Protein AF-A0A957JRF2-F1 (afdb_monomer)

Nearest PDB structures (foldseek):
  1h9s-assembly1_B  TM=7.292E-01  e=4.331E-04  Escherichia coli
  1o7l-assembly2_D  TM=8.743E-01  e=1.578E-03  Escherichia coli
  1o7l-assembly1_B  TM=7.223E-01  e=7.350E-04  Escherichia coli
  8zx1-assembly1_D  TM=7.059E-01  e=3.811E-03  Escherichia coli
  1h9m-assembly1_A  TM=7.396E-01  e=9.203E-03  Azotobacter vinelandii

Secondary structure (DSSP, 8-state):
-EEEESS-EEEES-BHHHHHHTT--HHHHHHHTTT----TT-BHHHHHHHTT-EEEEEEEEEEEE-SSEEEEEEE-TTS-EEEEEEE--TTS------TT-EEEEEE-GGGEEEE--

Radius of gyration: 14.29 Å; Cα contacts (8 Å, |Δi|>4): 214; chains: 1; bounding box: 36×29×38 Å

Mean predicted aligned error: 6.24 Å

Sequence (117 aa):
LAIRPEKISLYPMATVADLQAQGANDAELRRLFQGNIPAANSTVGDYLQGEGLVALPGTVVESIYIGTDIRYQIRLPNGESLIVRVQNLSGRYDTRFKVGDAVYGVWQPHEAQILTS

Structure (mmCIF, N/CA/C/O backbone):
data_AF-A0A957JRF2-F1
#
_entry.id   AF-A0A957JRF2-F1
#
loop_
_atom_site.group_PDB
_atom_site.id
_atom_site.type_symbol
_atom_site.label_atom_id
_atom_site.label_alt_id
_atom_site.label_comp_id
_atom_site.label_asym_id
_atom_site.label_entity_id
_atom_site.label_seq_id
_atom_site.pdbx_PDB_ins_code
_atom_site.Cartn_x
_atom_site.Cartn_y
_atom_site.Cartn_z
_atom_site.occupancy
_atom_site.B_iso_or_equiv
_atom_site.auth_seq_id
_atom_site.auth_comp_id
_atom_site.auth_asym_id
_atom_site.auth_atom_id
_atom_site.pdbx_PDB_model_num
ATOM 1 N N . LEU A 1 1 ? -8.363 8.695 20.835 1.00 48.69 1 LEU A N 1
ATOM 2 C CA . LEU A 1 1 ? -7.814 9.589 19.794 1.00 48.69 1 LEU A CA 1
ATOM 3 C C . LEU A 1 1 ? -7.953 8.863 18.469 1.00 48.69 1 LEU A C 1
ATOM 5 O O . LEU A 1 1 ? -7.362 7.802 18.340 1.00 48.69 1 LEU A O 1
ATOM 9 N N . ALA A 1 2 ? -8.779 9.349 17.547 1.00 56.91 2 ALA A N 1
ATOM 10 C CA . ALA A 1 2 ? -8.925 8.728 16.232 1.00 56.91 2 ALA A CA 1
ATOM 11 C C . ALA A 1 2 ? -8.307 9.657 15.185 1.00 56.91 2 ALA A C 1
ATOM 13 O O . ALA A 1 2 ? -8.606 10.847 15.173 1.00 56.91 2 ALA A O 1
ATOM 14 N N . ILE A 1 3 ? -7.423 9.142 14.334 1.00 55.75 3 ILE A N 1
ATOM 15 C CA . ILE A 1 3 ? -6.816 9.917 13.247 1.00 55.75 3 ILE A CA 1
ATOM 16 C C . ILE A 1 3 ? -7.526 9.525 11.953 1.00 55.75 3 ILE A C 1
ATOM 18 O O . ILE A 1 3 ? -7.618 8.340 11.636 1.00 55.75 3 ILE A O 1
ATOM 22 N N . ARG A 1 4 ? -8.041 10.510 11.211 1.00 66.06 4 ARG A N 1
ATOM 23 C CA . ARG A 1 4 ? -8.692 10.297 9.914 1.00 66.06 4 ARG A CA 1
ATOM 24 C C . ARG A 1 4 ? -7.946 11.070 8.825 1.00 66.06 4 ARG A C 1
ATOM 26 O O . ARG A 1 4 ? -8.128 12.281 8.720 1.00 66.06 4 ARG A O 1
ATOM 33 N N . PRO A 1 5 ? -7.125 10.398 8.008 1.00 61.41 5 PRO A N 1
ATOM 34 C CA . PRO A 1 5 ? -6.550 11.015 6.825 1.00 61.41 5 PRO A CA 1
ATOM 35 C C . PRO A 1 5 ? -7.606 11.197 5.724 1.00 61.41 5 PRO A C 1
ATOM 37 O O . PRO A 1 5 ? -8.444 10.315 5.520 1.00 61.41 5 PRO A O 1
ATOM 40 N N . GLU A 1 6 ? -7.572 12.319 5.002 1.00 64.31 6 GLU A N 1
ATOM 41 C CA . GLU A 1 6 ? -8.549 12.606 3.935 1.00 64.31 6 GLU A CA 1
ATOM 42 C C . GLU A 1 6 ? -8.248 11.884 2.612 1.00 64.31 6 GLU A C 1
ATOM 44 O O . GLU A 1 6 ? -9.177 11.435 1.936 1.00 64.31 6 GLU A O 1
ATOM 49 N N . LYS A 1 7 ? -6.968 11.724 2.247 1.00 79.44 7 LYS A N 1
ATOM 50 C CA . LYS A 1 7 ? -6.549 10.979 1.050 1.00 79.44 7 LYS A CA 1
ATOM 51 C C . LYS A 1 7 ? -5.526 9.917 1.418 1.00 79.44 7 LYS A C 1
ATOM 53 O O . LYS A 1 7 ? -4.352 10.199 1.625 1.00 79.44 7 LYS A O 1
ATOM 58 N N . ILE A 1 8 ? -5.987 8.672 1.469 1.00 83.44 8 ILE A N 1
ATOM 59 C CA . ILE A 1 8 ? -5.119 7.520 1.709 1.00 83.44 8 ILE A CA 1
ATOM 60 C C . ILE A 1 8 ? -4.903 6.791 0.388 1.00 83.44 8 ILE A C 1
ATOM 62 O O . ILE A 1 8 ? -5.859 6.469 -0.316 1.00 83.44 8 ILE A O 1
ATOM 66 N N . SER A 1 9 ? -3.644 6.526 0.067 1.00 88.12 9 SER A N 1
ATOM 67 C CA . SER A 1 9 ? -3.221 5.693 -1.056 1.00 88.12 9 SER A CA 1
ATOM 68 C C . SER A 1 9 ? -2.614 4.390 -0.549 1.00 88.12 9 SER A C 1
ATOM 70 O O . SER A 1 9 ? -2.137 4.325 0.583 1.00 88.12 9 SER A O 1
ATOM 72 N N . LEU A 1 10 ? -2.622 3.359 -1.394 1.00 89.06 10 LEU A N 1
ATOM 73 C CA . LEU A 1 10 ? -1.990 2.076 -1.101 1.00 89.06 10 LEU A CA 1
ATOM 74 C C . LEU A 1 10 ? -0.769 1.862 -1.976 1.00 89.06 10 LEU A C 1
ATOM 76 O O . LEU A 1 10 ? -0.810 2.123 -3.177 1.00 89.06 10 LEU A O 1
ATOM 80 N N . TYR A 1 11 ? 0.284 1.348 -1.355 1.00 91.31 11 TYR A N 1
ATOM 81 C CA . TYR A 1 11 ? 1.532 0.995 -2.013 1.00 91.31 11 TYR A CA 1
ATOM 82 C C . TYR A 1 11 ? 1.927 -0.439 -1.637 1.00 91.31 11 TYR A C 1
ATOM 84 O O . TYR A 1 11 ? 1.724 -0.833 -0.487 1.00 91.31 11 TYR A O 1
ATOM 92 N N . PRO A 1 12 ? 2.485 -1.232 -2.567 1.00 92.00 12 PRO A N 1
ATOM 93 C CA . PRO A 1 12 ? 2.955 -2.577 -2.255 1.00 92.00 12 PRO A CA 1
ATOM 94 C C . PRO A 1 12 ? 4.172 -2.535 -1.321 1.00 92.00 12 PRO A C 1
ATOM 96 O O . PRO A 1 12 ? 5.033 -1.662 -1.446 1.00 92.00 12 PRO A O 1
ATOM 99 N N . MET A 1 13 ? 4.273 -3.505 -0.411 1.00 92.75 13 MET A N 1
ATOM 100 C CA . MET A 1 13 ? 5.487 -3.725 0.381 1.00 92.75 13 MET A CA 1
ATOM 101 C C . MET A 1 13 ? 6.465 -4.611 -0.398 1.00 92.75 13 MET A C 1
ATOM 103 O O . MET A 1 13 ? 6.481 -5.827 -0.232 1.00 92.75 13 MET A O 1
ATOM 107 N N . ALA A 1 14 ? 7.251 -3.994 -1.277 1.00 91.19 14 ALA A N 1
ATOM 108 C CA . ALA A 1 14 ? 8.188 -4.680 -2.165 1.00 91.19 14 ALA A CA 1
ATOM 109 C C . ALA A 1 14 ? 9.428 -3.813 -2.446 1.00 91.19 14 ALA A C 1
ATOM 111 O O . ALA A 1 14 ? 9.418 -2.601 -2.195 1.00 91.19 14 ALA A O 1
ATOM 112 N N . THR A 1 15 ? 10.491 -4.419 -2.976 1.00 93.12 15 THR A N 1
ATOM 113 C CA . THR A 1 15 ? 11.595 -3.676 -3.606 1.00 93.12 15 THR A CA 1
ATOM 114 C C . THR A 1 15 ? 11.274 -3.336 -5.059 1.00 93.12 15 THR A C 1
ATOM 116 O O . THR A 1 15 ? 10.389 -3.937 -5.670 1.00 93.12 15 THR A O 1
ATOM 119 N N . VAL A 1 16 ? 12.007 -2.387 -5.649 1.00 89.19 16 VAL A N 1
ATOM 120 C CA . VAL A 1 16 ? 11.892 -2.095 -7.091 1.00 89.19 16 VAL A CA 1
ATOM 121 C C . VAL A 1 16 ? 12.176 -3.350 -7.930 1.00 89.19 16 VAL A C 1
ATOM 123 O O . VAL A 1 16 ? 11.446 -3.625 -8.881 1.00 89.19 16 VAL A O 1
ATOM 126 N N . ALA A 1 17 ? 13.178 -4.148 -7.548 1.00 91.25 17 ALA A N 1
ATOM 127 C CA . ALA A 1 17 ? 13.502 -5.408 -8.212 1.00 91.25 17 ALA A CA 1
ATOM 128 C C . ALA A 1 17 ? 12.367 -6.442 -8.115 1.00 91.25 17 ALA A C 1
ATOM 130 O O . ALA A 1 17 ? 12.061 -7.098 -9.109 1.00 91.25 17 ALA A O 1
ATOM 131 N N . ASP A 1 18 ? 11.705 -6.562 -6.958 1.00 91.25 18 ASP A N 1
ATOM 132 C CA . ASP A 1 18 ? 10.554 -7.463 -6.797 1.00 91.25 18 ASP A CA 1
ATOM 133 C C . ASP A 1 18 ? 9.399 -7.053 -7.714 1.00 91.25 18 ASP A C 1
ATOM 135 O O . ASP A 1 18 ? 8.777 -7.902 -8.350 1.00 91.25 18 ASP A O 1
ATOM 139 N N . LEU A 1 19 ? 9.132 -5.746 -7.821 1.00 88.19 19 LEU A N 1
ATOM 140 C CA . LEU A 1 19 ? 8.100 -5.222 -8.716 1.00 88.19 19 LEU A CA 1
ATOM 141 C C . LEU A 1 19 ? 8.430 -5.547 -10.177 1.00 88.19 19 LEU A C 1
ATOM 143 O O . LEU A 1 19 ? 7.566 -6.025 -10.910 1.00 88.19 19 LEU A O 1
ATOM 147 N N . GLN A 1 20 ? 9.683 -5.355 -10.596 1.00 88.81 20 GLN A N 1
ATOM 148 C CA . GLN A 1 20 ? 10.142 -5.723 -11.941 1.00 88.81 20 GLN A CA 1
ATOM 149 C C . GLN A 1 20 ? 10.014 -7.229 -12.199 1.00 88.81 20 GLN A C 1
ATOM 151 O O . GLN A 1 20 ? 9.536 -7.632 -13.259 1.00 88.81 20 GLN A O 1
ATOM 156 N N . ALA A 1 21 ? 10.375 -8.068 -11.224 1.00 88.44 21 ALA A N 1
ATOM 157 C CA . ALA A 1 21 ? 10.223 -9.520 -11.310 1.00 88.44 21 ALA A CA 1
ATOM 158 C C . ALA A 1 21 ? 8.749 -9.957 -11.408 1.00 88.44 21 ALA A C 1
ATOM 160 O O . ALA A 1 21 ? 8.444 -10.973 -12.029 1.00 88.44 21 ALA A O 1
ATOM 161 N N . GLN A 1 22 ? 7.829 -9.168 -10.848 1.00 86.25 22 GLN A N 1
ATOM 162 C CA . GLN A 1 22 ? 6.378 -9.340 -10.985 1.00 86.25 22 GLN A CA 1
ATOM 163 C C . GLN A 1 22 ? 5.824 -8.799 -12.317 1.00 86.25 22 GLN A C 1
ATOM 165 O O . GLN A 1 22 ? 4.618 -8.866 -12.551 1.00 86.25 22 GLN A O 1
ATOM 170 N N . GLY A 1 23 ? 6.690 -8.297 -13.202 1.00 85.50 23 GLY A N 1
ATOM 171 C CA . GLY A 1 23 ? 6.333 -7.823 -14.537 1.00 85.50 23 GLY A CA 1
ATOM 172 C C . GLY A 1 23 ? 6.121 -6.315 -14.647 1.00 85.50 23 GLY A C 1
ATOM 173 O O . GLY A 1 23 ? 5.686 -5.860 -15.703 1.00 85.50 23 GLY A O 1
ATOM 174 N N . ALA A 1 24 ? 6.436 -5.540 -13.603 1.00 85.81 24 ALA A N 1
ATOM 175 C CA . ALA A 1 24 ? 6.370 -4.085 -13.661 1.00 85.81 24 ALA A CA 1
ATOM 176 C C . ALA A 1 24 ? 7.332 -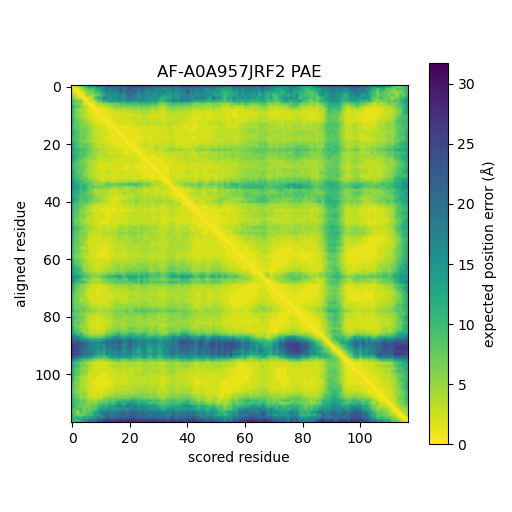3.518 -14.709 1.00 85.81 24 ALA A C 1
ATOM 178 O O . ALA A 1 24 ? 8.548 -3.699 -14.615 1.00 85.81 24 ALA A O 1
ATOM 179 N N . ASN A 1 25 ? 6.800 -2.770 -15.669 1.00 88.38 25 ASN A N 1
ATOM 180 C CA . ASN A 1 25 ? 7.614 -2.022 -16.622 1.00 88.38 25 ASN A CA 1
ATOM 181 C C . ASN A 1 25 ? 7.975 -0.619 -16.098 1.00 88.38 25 ASN A C 1
ATOM 183 O O . ASN A 1 25 ? 7.371 -0.094 -15.162 1.00 88.38 25 ASN A O 1
ATOM 187 N N . ASP A 1 26 ? 8.934 0.040 -16.750 1.00 87.44 26 ASP A N 1
ATOM 188 C CA . ASP A 1 26 ? 9.397 1.381 -16.368 1.00 87.44 26 ASP A CA 1
ATOM 189 C C . ASP A 1 26 ? 8.277 2.429 -16.310 1.00 87.44 26 ASP A C 1
ATOM 191 O O . ASP A 1 26 ? 8.324 3.342 -15.487 1.00 87.44 26 ASP A O 1
ATOM 195 N N . ALA A 1 27 ? 7.265 2.338 -17.177 1.00 86.88 27 ALA A N 1
ATOM 196 C CA . ALA A 1 27 ? 6.158 3.291 -17.175 1.00 86.88 27 ALA A CA 1
ATOM 197 C C . ALA A 1 27 ? 5.269 3.114 -15.937 1.00 86.88 27 ALA A C 1
ATOM 199 O O . ALA A 1 27 ? 4.793 4.096 -15.368 1.00 86.88 27 ALA A O 1
ATOM 200 N N . GLU A 1 28 ? 5.060 1.877 -15.501 1.00 85.19 28 GLU A N 1
ATOM 201 C CA . GLU A 1 28 ? 4.343 1.548 -14.273 1.00 85.19 28 GLU A CA 1
ATOM 202 C C . GLU A 1 28 ? 5.135 1.995 -13.046 1.00 85.19 28 GLU A C 1
ATOM 204 O O . GLU A 1 28 ? 4.603 2.733 -12.214 1.00 85.19 28 GLU A O 1
ATOM 209 N N . LEU A 1 29 ? 6.426 1.665 -12.979 1.00 86.69 29 LEU A N 1
ATOM 210 C CA . LEU A 1 29 ? 7.305 2.098 -11.890 1.00 86.69 29 LEU A CA 1
ATOM 211 C C . LEU A 1 29 ? 7.358 3.625 -11.783 1.00 86.69 29 LEU A C 1
ATOM 213 O O . LEU A 1 29 ? 7.222 4.169 -10.691 1.00 86.69 29 LEU A O 1
ATOM 217 N N . ARG A 1 30 ? 7.452 4.348 -12.905 1.00 88.38 30 ARG A N 1
ATOM 218 C CA . ARG A 1 30 ? 7.383 5.820 -12.906 1.00 88.38 30 ARG A CA 1
ATOM 219 C C . ARG A 1 30 ? 6.055 6.351 -12.382 1.00 88.38 30 ARG A C 1
ATOM 221 O O . ARG A 1 30 ? 6.049 7.390 -11.736 1.00 88.38 30 ARG A O 1
ATOM 228 N N . ARG A 1 31 ? 4.934 5.675 -12.642 1.00 83.69 31 ARG A N 1
ATOM 229 C CA . ARG A 1 31 ? 3.634 6.070 -12.071 1.00 83.69 31 ARG A CA 1
ATOM 230 C C . ARG A 1 31 ? 3.584 5.822 -10.567 1.00 83.69 31 ARG A C 1
ATOM 232 O O . ARG A 1 31 ? 3.009 6.641 -9.859 1.00 83.69 31 ARG A O 1
ATOM 239 N N . LEU A 1 32 ? 4.177 4.725 -10.091 1.00 84.38 32 LEU A N 1
ATOM 240 C CA . LEU A 1 32 ? 4.255 4.408 -8.664 1.00 84.38 32 LEU A CA 1
ATOM 241 C C . LEU A 1 32 ? 5.138 5.413 -7.915 1.00 84.38 32 LEU A C 1
ATOM 243 O O . LEU A 1 32 ? 4.721 5.958 -6.903 1.00 84.38 32 LEU A O 1
ATOM 247 N N . PHE A 1 33 ? 6.323 5.701 -8.451 1.00 85.25 33 PHE A N 1
ATOM 248 C CA . PHE A 1 33 ? 7.326 6.573 -7.833 1.00 85.25 33 PHE A CA 1
ATOM 249 C C . PHE A 1 33 ? 7.267 8.031 -8.317 1.00 85.25 33 PHE A C 1
ATOM 251 O O . PHE A 1 33 ? 8.235 8.778 -8.195 1.00 85.25 33 PHE A O 1
ATOM 258 N N . GLN A 1 34 ? 6.142 8.437 -8.913 1.00 81.38 34 GLN A N 1
ATOM 259 C CA . GLN A 1 34 ? 5.878 9.809 -9.370 1.00 81.38 34 GLN A CA 1
ATOM 260 C C . GLN A 1 34 ? 7.004 10.424 -10.231 1.00 81.38 34 GLN A C 1
ATOM 262 O O . GLN A 1 34 ? 7.282 11.618 -10.175 1.00 81.38 34 GLN A O 1
ATOM 267 N N . GLY A 1 35 ? 7.631 9.603 -11.074 1.00 79.25 35 GLY A N 1
ATOM 268 C CA . GLY A 1 35 ? 8.599 10.013 -12.088 1.00 79.25 35 GLY A CA 1
ATOM 269 C C . GLY A 1 35 ? 10.006 9.462 -11.880 1.00 79.25 35 GLY A C 1
ATOM 270 O O . GLY A 1 35 ? 10.595 8.981 -12.849 1.00 79.25 35 GLY A O 1
ATOM 271 N N . ASN A 1 36 ? 10.538 9.480 -10.654 1.00 84.19 36 ASN A N 1
ATOM 272 C CA . ASN A 1 36 ? 11.905 9.019 -10.399 1.00 84.19 36 ASN A CA 1
ATOM 273 C C . ASN A 1 36 ? 11.908 7.583 -9.869 1.00 84.19 36 ASN A C 1
ATOM 275 O O . ASN A 1 36 ? 11.475 7.345 -8.748 1.00 84.19 36 ASN A O 1
ATOM 279 N N . ILE A 1 37 ? 12.394 6.627 -10.666 1.00 86.38 37 ILE A N 1
ATOM 280 C CA . ILE A 1 37 ? 12.500 5.229 -10.231 1.00 86.38 37 ILE A CA 1
ATOM 281 C C . ILE A 1 37 ? 13.703 5.115 -9.274 1.00 86.38 37 ILE A C 1
ATOM 283 O O . ILE A 1 37 ? 14.820 5.434 -9.691 1.00 86.38 37 ILE A O 1
ATOM 287 N N . PRO A 1 38 ? 13.513 4.665 -8.019 1.00 88.88 38 PRO A N 1
ATOM 288 C CA . PRO A 1 38 ? 14.611 4.429 -7.085 1.00 88.88 38 PRO A CA 1
ATOM 289 C C . PRO A 1 38 ? 15.564 3.322 -7.560 1.00 88.88 38 PRO A C 1
ATOM 291 O O . PRO A 1 38 ? 15.311 2.627 -8.545 1.00 88.88 38 PRO A O 1
ATOM 294 N N . ALA A 1 39 ? 16.664 3.119 -6.830 1.00 89.38 39 ALA A N 1
ATOM 295 C CA . ALA A 1 39 ? 17.565 2.003 -7.104 1.00 89.38 39 ALA A CA 1
ATOM 296 C C . ALA A 1 39 ? 16.835 0.654 -6.964 1.00 89.38 39 ALA A C 1
ATOM 298 O O . ALA A 1 39 ? 15.903 0.515 -6.175 1.00 89.38 39 ALA A O 1
ATOM 299 N N . ALA A 1 40 ? 17.283 -0.364 -7.706 1.00 86.00 40 ALA A N 1
ATOM 300 C CA . ALA A 1 40 ? 16.619 -1.671 -7.760 1.00 86.00 40 ALA A CA 1
ATOM 301 C C . ALA A 1 40 ? 16.436 -2.328 -6.373 1.00 86.00 40 ALA A C 1
ATOM 303 O O . ALA A 1 40 ? 15.443 -3.004 -6.121 1.00 86.00 40 ALA A O 1
ATOM 304 N N . ASN A 1 41 ? 17.389 -2.107 -5.465 1.00 89.88 41 ASN A N 1
ATOM 305 C CA . ASN A 1 41 ? 17.382 -2.628 -4.099 1.00 89.88 41 ASN A CA 1
ATOM 306 C C . ASN A 1 41 ? 16.631 -1.741 -3.091 1.00 89.88 41 ASN A C 1
ATOM 308 O O . ASN A 1 41 ? 16.501 -2.137 -1.935 1.00 89.88 41 ASN A O 1
ATOM 312 N N . SER A 1 42 ? 16.163 -0.556 -3.489 1.00 89.81 42 SER A N 1
ATOM 313 C CA . SER A 1 42 ? 15.373 0.313 -2.617 1.00 89.81 42 SER A CA 1
ATOM 314 C C . SER A 1 42 ? 13.991 -0.286 -2.386 1.00 89.81 42 SER A C 1
ATOM 316 O O . SER A 1 42 ? 13.338 -0.770 -3.319 1.00 89.81 42 SER A O 1
ATOM 318 N N . THR A 1 43 ? 13.526 -0.231 -1.140 1.00 92.69 43 THR A N 1
ATOM 319 C CA . THR A 1 43 ? 12.148 -0.600 -0.824 1.00 92.69 43 THR A CA 1
ATOM 320 C C . THR A 1 43 ? 11.207 0.548 -1.177 1.00 92.69 43 THR A C 1
ATOM 322 O O . THR A 1 43 ? 11.584 1.723 -1.162 1.00 92.69 43 THR A O 1
ATOM 325 N N . VAL A 1 44 ? 9.941 0.226 -1.448 1.00 91.00 44 VAL A N 1
ATOM 326 C CA . VAL A 1 44 ? 8.898 1.253 -1.568 1.00 91.00 44 VAL A CA 1
ATOM 327 C C . VAL A 1 44 ? 8.778 2.066 -0.271 1.00 91.00 44 VAL A C 1
ATOM 329 O O . VAL A 1 44 ? 8.555 3.270 -0.329 1.00 91.00 44 VAL A O 1
ATOM 332 N N . GLY A 1 45 ? 8.995 1.448 0.895 1.00 91.25 45 GLY A N 1
ATOM 333 C CA . GLY A 1 45 ? 9.001 2.141 2.186 1.00 91.25 45 GLY A CA 1
ATOM 334 C C . GLY A 1 45 ? 10.066 3.239 2.281 1.00 91.25 45 GLY A C 1
ATOM 335 O O . GLY A 1 45 ? 9.753 4.341 2.727 1.00 91.25 45 GLY A O 1
ATOM 336 N N . ASP A 1 46 ? 11.285 2.971 1.804 1.00 91.50 46 ASP A N 1
ATOM 337 C CA . ASP A 1 46 ? 12.387 3.947 1.806 1.00 91.50 46 ASP A CA 1
ATOM 338 C C . ASP A 1 46 ? 12.058 5.159 0.929 1.00 91.50 46 ASP A C 1
ATOM 340 O O . ASP A 1 46 ? 12.293 6.301 1.322 1.00 91.50 46 ASP A O 1
ATOM 344 N N . TYR A 1 47 ? 11.461 4.916 -0.244 1.00 90.81 47 TYR A N 1
ATOM 345 C CA . TYR A 1 47 ? 10.983 5.983 -1.122 1.00 90.81 47 TYR A CA 1
ATOM 346 C C . TYR A 1 47 ? 9.928 6.849 -0.425 1.00 90.81 47 TYR A C 1
ATOM 348 O O . TYR A 1 47 ? 10.058 8.069 -0.388 1.00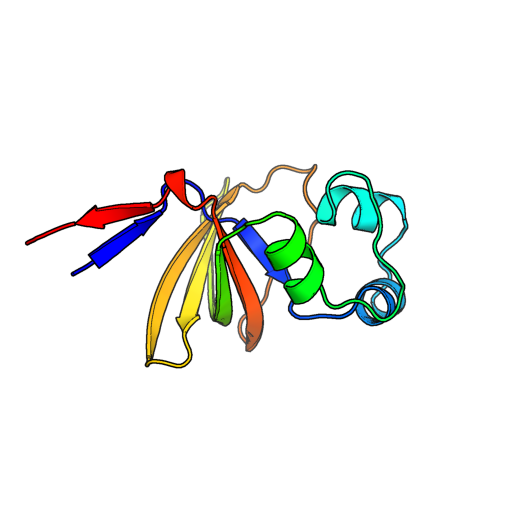 90.81 47 TYR A O 1
ATOM 356 N N . LEU A 1 48 ? 8.909 6.225 0.172 1.00 90.38 48 LEU A N 1
ATOM 357 C CA . LEU A 1 48 ? 7.826 6.944 0.847 1.00 90.38 48 LEU A CA 1
ATOM 358 C C . LEU A 1 48 ? 8.348 7.820 1.995 1.00 90.38 48 LEU A C 1
ATOM 360 O O . LEU A 1 48 ? 7.890 8.949 2.164 1.00 90.38 48 LEU A O 1
ATOM 364 N N . GLN A 1 49 ? 9.326 7.321 2.757 1.00 88.94 49 GLN A N 1
ATOM 365 C CA . GLN A 1 49 ? 9.986 8.102 3.804 1.00 88.94 49 GLN A CA 1
ATOM 366 C C . GLN A 1 49 ? 10.813 9.259 3.233 1.00 88.94 49 GLN A C 1
ATOM 368 O O . GLN A 1 49 ? 10.762 10.360 3.778 1.00 88.94 49 GLN A O 1
ATOM 373 N N . GLY A 1 50 ? 11.538 9.036 2.132 1.00 88.88 50 GLY A N 1
ATOM 374 C CA . GLY A 1 50 ? 12.296 10.079 1.434 1.00 88.88 50 GLY A CA 1
ATOM 375 C C . GLY A 1 50 ? 11.419 11.228 0.923 1.00 88.88 50 GLY A C 1
ATOM 376 O O . GLY A 1 50 ? 11.839 12.381 0.963 1.00 88.88 50 GLY A O 1
ATOM 377 N N . GLU A 1 51 ? 10.178 10.927 0.536 1.00 88.56 51 GLU A N 1
ATOM 378 C CA . GLU A 1 51 ? 9.165 11.910 0.124 1.00 88.56 51 GLU A CA 1
ATOM 379 C C . GLU A 1 51 ? 8.468 12.612 1.310 1.00 88.56 51 GLU A C 1
ATOM 381 O O . GLU A 1 51 ? 7.588 13.451 1.113 1.00 88.56 51 GLU A O 1
ATOM 386 N N . GLY A 1 52 ? 8.821 12.274 2.557 1.00 88.75 52 GLY A N 1
ATOM 387 C CA . GLY A 1 52 ? 8.198 12.843 3.755 1.00 88.75 52 GLY A CA 1
ATOM 388 C C . GLY A 1 52 ? 6.743 12.410 3.967 1.00 88.75 52 GLY A C 1
ATOM 389 O O . GLY A 1 52 ? 5.990 13.092 4.666 1.00 88.75 52 GLY A O 1
ATOM 390 N N . LEU A 1 53 ? 6.328 11.293 3.364 1.00 89.75 53 LEU A N 1
ATOM 391 C CA . LEU A 1 53 ? 4.984 10.744 3.507 1.00 89.75 53 L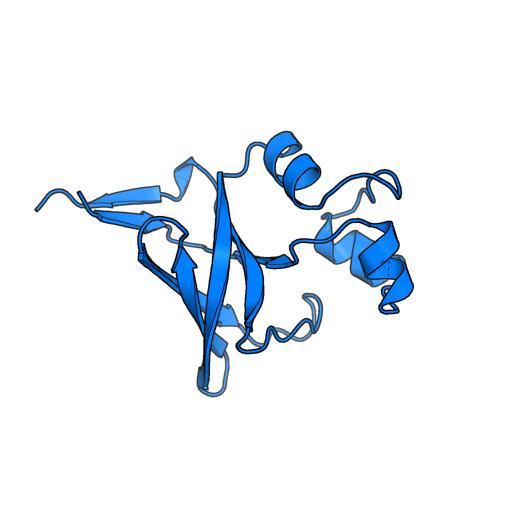EU A CA 1
ATOM 392 C C . LEU A 1 53 ? 4.860 9.944 4.803 1.00 89.75 53 LEU A C 1
ATOM 394 O O . LEU A 1 53 ? 5.804 9.296 5.259 1.00 89.75 53 LEU A O 1
ATOM 398 N N . VAL A 1 54 ? 3.655 9.921 5.371 1.00 90.31 54 VAL A N 1
ATOM 399 C CA . VAL A 1 54 ? 3.344 8.952 6.424 1.00 90.31 54 VAL A CA 1
ATOM 400 C C . VAL A 1 54 ? 3.011 7.629 5.752 1.00 90.31 54 VAL A C 1
ATOM 402 O O . VAL A 1 54 ? 2.108 7.579 4.922 1.00 90.31 54 VAL A O 1
ATOM 405 N N . ALA A 1 55 ? 3.726 6.566 6.119 1.00 92.38 55 ALA A N 1
ATOM 406 C CA . ALA A 1 55 ? 3.511 5.219 5.606 1.00 92.38 55 ALA A CA 1
ATOM 407 C C . ALA A 1 55 ? 3.335 4.236 6.767 1.00 92.38 55 ALA A C 1
ATOM 409 O O . ALA A 1 55 ? 4.262 4.010 7.546 1.00 92.38 55 ALA A O 1
ATOM 410 N N . LEU A 1 56 ? 2.148 3.637 6.879 1.00 92.81 56 LEU A N 1
ATOM 411 C CA . LEU A 1 56 ? 1.870 2.600 7.870 1.00 92.81 56 LEU A CA 1
ATOM 412 C C . LEU A 1 56 ? 1.835 1.217 7.218 1.00 92.81 56 LEU A C 1
ATOM 414 O O . LEU A 1 56 ? 1.030 1.018 6.305 1.00 92.81 56 LEU A O 1
ATOM 418 N N . PRO A 1 57 ? 2.653 0.255 7.679 1.00 95.50 57 PRO A N 1
ATOM 419 C CA . PRO A 1 57 ? 2.587 -1.111 7.181 1.00 95.50 57 PRO A CA 1
ATOM 420 C C . PRO A 1 57 ? 1.304 -1.794 7.663 1.00 95.50 57 PRO A C 1
ATOM 422 O O . PRO A 1 57 ? 0.840 -1.557 8.780 1.00 95.50 57 PRO A O 1
ATOM 425 N N . GLY A 1 58 ? 0.758 -2.687 6.846 1.00 95.62 58 GLY A N 1
ATOM 426 C CA . GLY A 1 58 ? -0.382 -3.511 7.216 1.00 95.62 58 GLY A CA 1
ATOM 427 C C . GLY A 1 58 ? -0.680 -4.606 6.200 1.00 95.62 58 GLY A C 1
ATOM 428 O O . GLY A 1 58 ? -0.008 -4.742 5.178 1.00 95.62 58 GLY A O 1
ATOM 429 N N . THR A 1 59 ? -1.712 -5.391 6.492 1.00 97.56 59 THR A N 1
ATOM 430 C CA . THR A 1 59 ? -2.177 -6.477 5.622 1.00 97.56 59 THR A CA 1
ATOM 431 C C . THR A 1 59 ? -3.609 -6.225 5.186 1.00 97.56 59 THR A C 1
ATOM 433 O O . THR A 1 59 ? -4.463 -5.901 6.014 1.00 97.56 59 THR A O 1
ATOM 436 N N . VAL A 1 60 ? -3.898 -6.403 3.899 1.00 96.38 60 VAL A N 1
ATOM 437 C CA . VAL A 1 60 ? -5.271 -6.338 3.390 1.00 96.38 60 VAL A CA 1
ATOM 438 C C . VAL A 1 60 ? -6.070 -7.516 3.945 1.00 96.38 60 VAL A C 1
ATOM 440 O O . VAL A 1 60 ? -5.736 -8.673 3.706 1.00 96.38 60 VAL A O 1
ATOM 443 N N . VAL A 1 61 ? -7.148 -7.229 4.672 1.00 97.56 61 VAL A N 1
ATOM 444 C CA . VAL A 1 61 ? -8.056 -8.244 5.237 1.00 97.56 61 VAL A CA 1
ATOM 445 C C . VAL A 1 61 ? -9.420 -8.265 4.553 1.00 97.56 61 VAL A C 1
ATOM 447 O O . VAL A 1 61 ? -10.138 -9.253 4.658 1.00 97.56 61 VAL A O 1
ATOM 450 N N . GLU A 1 62 ? -9.766 -7.209 3.816 1.00 95.62 62 GLU A N 1
ATOM 451 C CA . GLU A 1 62 ? -10.985 -7.141 3.011 1.00 95.62 62 GLU A CA 1
ATOM 452 C C . GLU A 1 62 ? -10.742 -6.311 1.745 1.00 95.62 62 GLU A C 1
ATOM 454 O O . GLU A 1 62 ? -10.046 -5.293 1.789 1.00 95.62 62 GLU A O 1
ATOM 459 N N . SER A 1 63 ? -11.342 -6.727 0.628 1.00 93.88 63 SER A N 1
ATOM 460 C CA . SER A 1 63 ? -11.392 -5.966 -0.622 1.00 93.88 63 SER A CA 1
ATOM 461 C C . SER A 1 63 ? -12.801 -6.049 -1.206 1.00 93.88 63 SER A C 1
ATOM 463 O O . SER A 1 63 ? -13.267 -7.133 -1.556 1.00 93.88 63 SER A O 1
ATOM 465 N N . ILE A 1 64 ? -13.489 -4.910 -1.289 1.00 91.19 64 ILE A N 1
ATOM 466 C CA . ILE A 1 64 ? -14.854 -4.812 -1.813 1.00 91.19 64 ILE A CA 1
ATOM 467 C C . ILE A 1 64 ? -14.875 -3.827 -2.972 1.00 91.19 64 ILE A C 1
ATOM 469 O O . ILE A 1 64 ? -14.635 -2.636 -2.791 1.00 91.19 64 ILE A O 1
ATOM 473 N N . TYR A 1 65 ? -15.221 -4.312 -4.158 1.00 88.12 65 TYR A N 1
ATOM 474 C CA . TYR A 1 65 ? -15.501 -3.467 -5.312 1.00 88.12 65 TYR A CA 1
ATOM 475 C C . TYR A 1 65 ? -16.913 -2.869 -5.208 1.00 88.12 65 TYR A C 1
ATOM 477 O O . TYR A 1 65 ? -17.891 -3.605 -5.094 1.00 88.12 65 TYR A O 1
ATOM 485 N N . ILE A 1 66 ? -17.024 -1.540 -5.269 1.00 86.81 66 ILE A N 1
ATOM 486 C CA . ILE A 1 66 ? -18.277 -0.777 -5.130 1.00 86.81 66 ILE A CA 1
ATOM 487 C C . ILE A 1 66 ? -18.511 0.054 -6.405 1.00 86.81 66 ILE A C 1
ATOM 489 O O . ILE A 1 66 ? -18.736 1.262 -6.373 1.00 86.81 66 ILE A O 1
ATOM 493 N N . GLY A 1 67 ? -18.392 -0.583 -7.571 1.00 85.12 67 GLY A N 1
ATOM 494 C CA . GLY A 1 67 ? -18.543 0.085 -8.866 1.00 85.12 67 GLY A CA 1
ATOM 495 C C . GLY A 1 67 ? -17.335 0.959 -9.219 1.00 85.12 67 GLY A C 1
ATOM 496 O O . GLY A 1 67 ? -16.379 0.502 -9.838 1.00 85.12 67 GLY A O 1
ATOM 497 N N . THR A 1 68 ? -17.345 2.240 -8.858 1.00 81.88 68 THR A N 1
ATOM 498 C CA . THR A 1 68 ? -16.287 3.184 -9.278 1.00 81.88 68 THR A CA 1
ATOM 499 C C . THR A 1 68 ? -15.045 3.176 -8.392 1.00 81.88 68 THR A C 1
ATOM 501 O O . THR A 1 68 ? -14.026 3.741 -8.780 1.00 81.88 68 THR A O 1
ATOM 504 N N . ASP A 1 69 ? -15.096 2.536 -7.227 1.00 84.62 69 ASP A N 1
ATOM 505 C CA . ASP A 1 69 ? -13.950 2.380 -6.333 1.00 84.62 69 ASP A CA 1
ATOM 506 C C . ASP A 1 69 ? -13.897 0.992 -5.691 1.00 84.62 69 ASP A C 1
ATOM 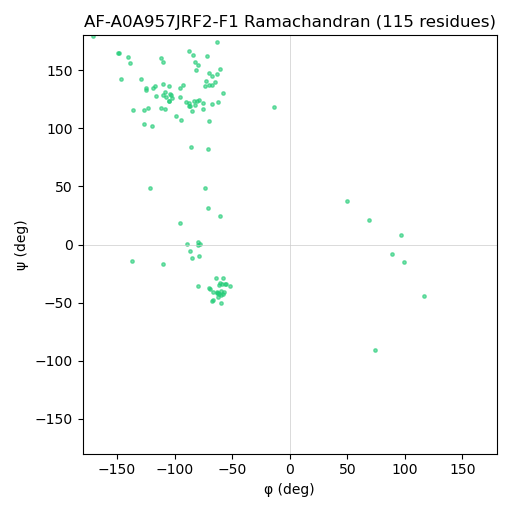508 O O . ASP A 1 69 ? -14.885 0.255 -5.668 1.00 84.62 69 ASP A O 1
ATOM 512 N N . ILE A 1 70 ? -12.719 0.635 -5.187 1.00 88.56 70 ILE A N 1
ATOM 513 C CA . ILE A 1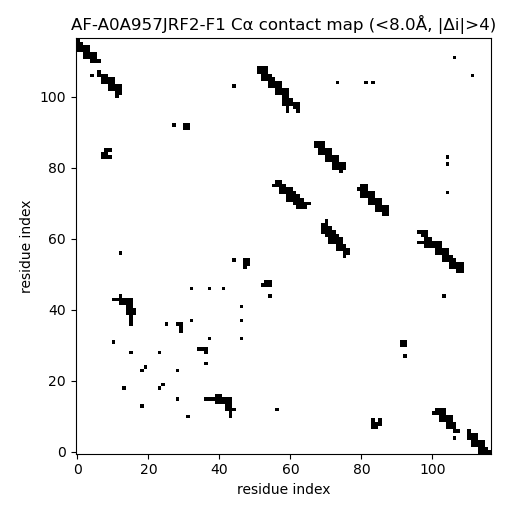 70 ? -12.500 -0.522 -4.327 1.00 88.56 70 ILE A CA 1
ATOM 514 C C . ILE A 1 70 ? -12.235 -0.009 -2.915 1.00 88.56 70 ILE A C 1
ATOM 516 O O . ILE A 1 70 ? -11.349 0.820 -2.688 1.00 88.56 70 ILE A O 1
ATOM 520 N N . ARG A 1 71 ? -12.997 -0.527 -1.954 1.0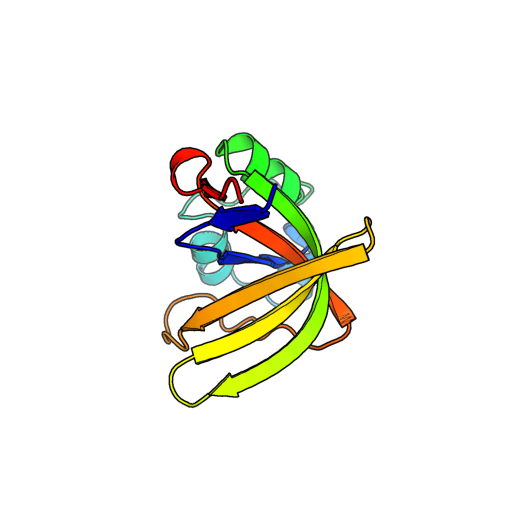0 91.56 71 ARG A N 1
ATOM 521 C CA . ARG A 1 71 ? -12.752 -0.347 -0.528 1.00 91.56 71 ARG A CA 1
ATOM 522 C C . ARG A 1 71 ? -11.857 -1.471 -0.030 1.00 91.56 71 ARG A C 1
ATOM 524 O O . ARG A 1 71 ? -12.223 -2.641 -0.113 1.00 91.56 71 ARG A O 1
ATOM 531 N N . TYR A 1 72 ? -10.728 -1.100 0.547 1.00 92.56 72 TYR A N 1
ATOM 532 C CA . TYR A 1 72 ? -9.832 -1.993 1.258 1.00 92.56 72 TYR A CA 1
ATOM 533 C C . TYR A 1 72 ? -9.961 -1.780 2.763 1.00 92.56 72 TYR A C 1
ATOM 535 O O . TYR A 1 72 ? -9.975 -0.638 3.231 1.00 92.56 72 TYR A O 1
ATOM 543 N N . GLN A 1 73 ? -10.017 -2.873 3.520 1.00 94.62 73 GLN A N 1
ATOM 544 C CA . GLN A 1 73 ? -9.730 -2.857 4.952 1.00 94.62 73 GLN A CA 1
ATOM 545 C C . GLN A 1 73 ? -8.336 -3.427 5.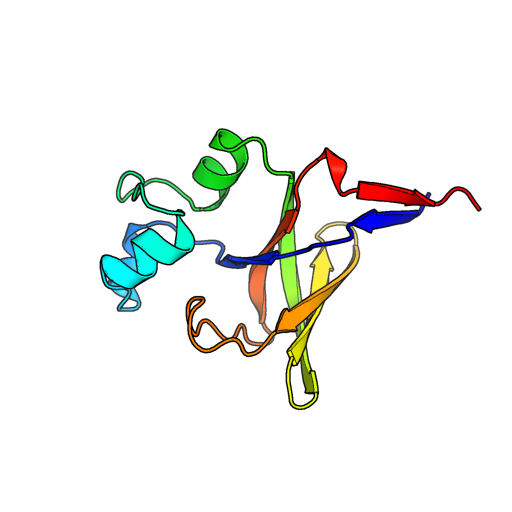176 1.00 94.62 73 GLN A C 1
ATOM 547 O O . GLN A 1 73 ? -8.026 -4.528 4.720 1.00 94.62 73 GLN A O 1
ATOM 552 N N . ILE A 1 74 ? -7.512 -2.685 5.907 1.00 94.81 74 ILE A N 1
ATOM 553 C CA . ILE A 1 74 ? -6.136 -3.052 6.232 1.00 94.81 74 ILE A CA 1
ATOM 554 C C . ILE A 1 74 ? -6.033 -3.238 7.734 1.00 94.81 74 ILE A C 1
ATOM 556 O O . ILE A 1 74 ? -6.417 -2.352 8.495 1.00 94.81 74 ILE A O 1
ATOM 560 N N . ARG A 1 75 ? -5.506 -4.383 8.163 1.00 96.25 75 ARG A N 1
ATOM 561 C CA . ARG A 1 75 ? -5.150 -4.631 9.557 1.00 96.25 75 ARG A CA 1
ATOM 562 C C . ARG A 1 75 ? -3.730 -4.134 9.798 1.00 96.25 75 ARG A C 1
ATOM 564 O O . ARG A 1 75 ? -2.798 -4.579 9.130 1.00 96.25 75 ARG A O 1
ATOM 571 N N . LEU A 1 76 ? -3.583 -3.218 10.746 1.00 94.69 76 LEU A N 1
ATOM 572 C CA . LEU A 1 76 ? -2.290 -2.723 11.204 1.00 94.69 76 LEU A CA 1
ATOM 573 C C . LEU A 1 76 ? -1.672 -3.695 12.232 1.00 94.69 76 LEU A C 1
ATOM 575 O O . LEU A 1 76 ? -2.415 -4.429 12.893 1.00 94.69 76 LEU A O 1
ATOM 579 N N . PRO A 1 77 ? -0.337 -3.689 12.426 1.00 92.69 77 PRO A N 1
ATOM 580 C CA . PRO A 1 77 ? 0.341 -4.566 13.387 1.00 92.69 77 PRO A CA 1
ATOM 581 C C . PRO A 1 77 ? -0.142 -4.419 14.835 1.00 92.69 77 PRO A C 1
ATOM 583 O O . PRO A 1 77 ? -0.114 -5.381 15.595 1.00 92.69 77 PRO A O 1
ATOM 586 N N . ASN A 1 78 ? -0.614 -3.231 15.218 1.00 90.19 78 ASN A N 1
ATOM 587 C CA . ASN A 1 78 ? -1.176 -2.957 16.545 1.00 90.19 78 ASN A CA 1
ATOM 588 C C . ASN A 1 78 ? -2.620 -3.475 16.720 1.00 90.19 78 ASN A C 1
ATOM 590 O O . ASN A 1 78 ? -3.220 -3.279 17.773 1.00 90.19 78 ASN A O 1
ATOM 594 N N . GLY A 1 79 ? -3.193 -4.111 15.695 1.00 90.69 79 GLY A N 1
ATOM 595 C CA . GLY A 1 79 ? -4.555 -4.630 15.705 1.00 90.69 79 GLY A CA 1
ATOM 596 C C . GLY A 1 79 ? -5.618 -3.633 15.239 1.00 90.69 79 GLY A C 1
ATOM 597 O O . GLY A 1 79 ? -6.754 -4.052 15.015 1.00 90.69 79 GLY A O 1
ATOM 598 N N . GLU A 1 80 ? -5.295 -2.358 15.028 1.00 90.94 80 GLU A N 1
ATOM 599 C CA . GLU A 1 80 ? -6.244 -1.375 14.495 1.00 90.94 80 GLU A CA 1
ATOM 600 C C . GLU A 1 80 ? -6.537 -1.622 13.008 1.00 90.94 80 GLU A C 1
ATOM 602 O O . GLU A 1 80 ? -5.827 -2.357 12.318 1.00 90.94 80 GLU A O 1
ATOM 607 N N . SER A 1 81 ? -7.627 -1.043 12.503 1.00 90.88 81 SER A N 1
ATOM 608 C CA . SER A 1 81 ? -8.005 -1.159 11.093 1.00 90.88 81 SER A CA 1
ATOM 609 C C . SER A 1 81 ? -8.004 0.195 10.400 1.00 90.88 81 SER A C 1
ATOM 611 O O . SER A 1 81 ? -8.549 1.165 10.919 1.00 90.88 81 SER A O 1
ATOM 613 N N . LEU A 1 82 ? -7.448 0.221 9.193 1.00 89.25 82 LEU A N 1
ATOM 614 C CA . LEU A 1 82 ? -7.480 1.354 8.281 1.00 89.25 82 LEU A CA 1
ATOM 615 C C . LEU A 1 82 ? -8.420 1.034 7.116 1.00 89.25 82 LEU A C 1
ATOM 617 O O . LEU A 1 82 ? -8.320 -0.033 6.512 1.00 89.25 82 LEU A O 1
ATOM 621 N N . ILE A 1 83 ? -9.328 1.955 6.795 1.00 89.94 83 ILE A N 1
ATOM 622 C CA . ILE A 1 83 ? -10.215 1.835 5.634 1.00 89.94 83 ILE A CA 1
ATOM 623 C C . ILE A 1 83 ? -9.716 2.772 4.543 1.00 89.94 83 ILE A C 1
ATOM 625 O O . ILE A 1 83 ? -9.610 3.977 4.761 1.00 89.94 83 ILE A O 1
ATOM 629 N N . VAL A 1 84 ? -9.445 2.218 3.364 1.00 88.25 84 VAL A N 1
ATOM 630 C CA . VAL A 1 84 ? -8.919 2.961 2.216 1.00 88.25 84 VAL A CA 1
ATOM 631 C C . VAL A 1 84 ? -9.831 2.760 1.018 1.00 88.25 84 VAL A C 1
ATOM 633 O O . VAL A 1 84 ? -10.237 1.639 0.725 1.00 88.25 84 VAL A O 1
ATOM 636 N N . ARG A 1 85 ? -10.176 3.847 0.324 1.00 86.69 85 ARG A N 1
ATOM 637 C CA . ARG A 1 85 ? -10.972 3.803 -0.908 1.00 86.69 85 ARG A CA 1
ATOM 638 C C . ARG A 1 85 ? -10.102 4.223 -2.074 1.00 86.69 85 ARG A C 1
ATOM 640 O O . ARG A 1 85 ? -9.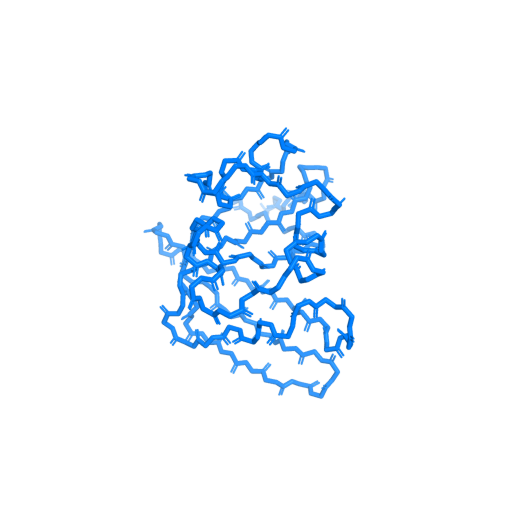637 5.358 -2.120 1.00 86.69 85 ARG A O 1
ATOM 647 N N . VAL A 1 86 ? -9.905 3.310 -3.013 1.00 83.56 86 VAL A N 1
ATOM 648 C CA . VAL A 1 86 ? -9.120 3.546 -4.222 1.00 83.56 86 VAL A CA 1
ATOM 649 C C . VAL A 1 86 ? -10.083 3.611 -5.395 1.00 83.56 86 VAL A C 1
ATOM 651 O O . VAL A 1 86 ? -10.769 2.636 -5.690 1.00 83.56 86 VAL A O 1
ATOM 654 N N . GLN A 1 87 ? -10.165 4.763 -6.059 1.00 76.94 87 GLN A N 1
ATOM 655 C CA . GLN A 1 87 ? -10.966 4.881 -7.276 1.00 76.94 87 GLN A CA 1
ATOM 656 C C . GLN A 1 87 ? -10.378 4.001 -8.382 1.00 76.94 87 GLN A C 1
ATOM 658 O O . GLN A 1 87 ? -9.163 3.985 -8.578 1.00 76.94 87 GLN A O 1
ATOM 663 N N . ASN A 1 88 ? -11.248 3.343 -9.148 1.00 64.19 88 ASN A N 1
ATOM 664 C CA . ASN A 1 88 ? -10.915 2.558 -10.340 1.00 64.19 88 ASN A CA 1
ATOM 665 C C . ASN A 1 88 ? -10.552 3.477 -11.520 1.00 64.19 88 ASN A C 1
ATOM 667 O O . ASN A 1 88 ? -11.103 3.365 -12.614 1.00 64.19 88 ASN A O 1
ATOM 671 N N . LEU A 1 89 ? -9.668 4.448 -11.290 1.00 56.81 89 LEU A N 1
ATOM 672 C CA . LEU A 1 89 ? -9.140 5.303 -12.339 1.00 56.81 89 LEU A CA 1
ATOM 673 C C . LEU A 1 89 ? -8.120 4.485 -13.123 1.00 56.81 89 LEU A C 1
ATOM 675 O O . LEU A 1 89 ? -7.081 4.108 -12.587 1.00 56.81 89 LEU A O 1
ATOM 679 N N . SER A 1 90 ? -8.409 4.268 -14.402 1.00 45.50 90 SER A N 1
ATOM 680 C CA . SER A 1 90 ? -7.638 3.525 -15.408 1.00 45.50 90 SER A CA 1
ATOM 681 C C . SER A 1 90 ? -6.225 4.072 -15.706 1.00 45.50 90 SER A C 1
ATOM 683 O O . SER A 1 90 ? -5.708 3.883 -16.802 1.00 45.50 90 SER A O 1
ATOM 685 N N . GLY A 1 91 ? -5.599 4.790 -14.769 1.00 44.94 91 GLY A N 1
ATOM 686 C CA . GLY A 1 91 ? -4.307 5.460 -14.942 1.00 44.94 91 GLY A CA 1
ATOM 687 C C . GLY A 1 91 ? -3.327 5.331 -13.772 1.00 44.94 91 GLY A C 1
ATOM 688 O O . GLY A 1 91 ? -2.142 5.599 -13.964 1.00 44.94 91 GLY A O 1
ATOM 689 N N . ARG A 1 92 ? -3.764 4.901 -12.581 1.00 50.31 92 ARG A N 1
ATOM 690 C CA . ARG A 1 92 ? -2.843 4.440 -11.531 1.00 50.31 92 ARG A CA 1
ATOM 691 C C . ARG A 1 92 ? -2.713 2.937 -11.693 1.00 50.31 92 ARG A C 1
ATOM 693 O O . ARG A 1 92 ? -3.714 2.301 -11.988 1.00 50.31 92 ARG A O 1
ATOM 700 N N . TYR A 1 93 ? -1.487 2.431 -11.582 1.00 48.66 93 TYR A N 1
ATOM 701 C CA . TYR A 1 93 ? -1.136 1.011 -11.500 1.00 48.66 93 TYR A CA 1
ATOM 702 C C . TYR A 1 93 ? -2.358 0.117 -11.221 1.00 48.66 93 TYR A C 1
ATOM 704 O O . TYR A 1 93 ? -2.981 0.267 -10.170 1.00 48.66 93 TYR A O 1
ATOM 712 N N . ASP A 1 94 ? -2.705 -0.801 -12.129 1.00 52.06 94 ASP A N 1
ATOM 713 C CA . ASP A 1 94 ? -3.819 -1.756 -11.949 1.00 52.06 94 ASP A CA 1
ATOM 714 C C . ASP A 1 94 ? -3.469 -2.827 -10.891 1.00 52.06 94 ASP A C 1
ATOM 716 O O . ASP A 1 94 ? -3.894 -3.980 -10.967 1.00 52.06 94 ASP A O 1
ATOM 720 N N . THR A 1 95 ? -2.659 -2.464 -9.886 1.00 62.88 95 THR A N 1
ATOM 721 C CA . THR A 1 95 ? -2.392 -3.286 -8.710 1.00 62.88 95 THR A CA 1
ATOM 722 C C . THR A 1 95 ? -3.652 -3.298 -7.869 1.00 62.88 95 THR A C 1
ATOM 724 O O . THR A 1 95 ? -3.817 -2.556 -6.900 1.00 62.88 95 THR A O 1
ATOM 727 N N . ARG A 1 96 ? -4.579 -4.164 -8.259 1.00 79.06 96 ARG A N 1
ATOM 728 C CA . ARG A 1 96 ? -5.651 -4.588 -7.375 1.00 79.06 96 ARG A CA 1
ATOM 729 C C . ARG A 1 96 ? -5.021 -5.451 -6.302 1.00 79.06 96 ARG A C 1
ATOM 731 O O . ARG A 1 96 ? -4.658 -6.598 -6.559 1.00 79.06 96 ARG A O 1
ATOM 738 N N . PHE A 1 97 ? -4.913 -4.893 -5.106 1.00 88.38 97 PHE A N 1
ATOM 739 C CA . PHE A 1 97 ? -4.517 -5.666 -3.943 1.00 88.38 97 PHE A CA 1
ATOM 740 C C . PHE A 1 97 ? -5.565 -6.740 -3.652 1.00 88.38 97 PHE A C 1
ATOM 742 O O . PHE A 1 97 ? -6.765 -6.547 -3.885 1.00 88.38 97 PHE A O 1
ATOM 749 N N . LYS A 1 98 ? -5.107 -7.874 -3.145 1.00 91.50 98 LYS A N 1
ATOM 750 C CA . LYS A 1 98 ? -5.916 -9.012 -2.724 1.00 91.50 98 LYS A CA 1
ATOM 751 C C . LYS A 1 98 ? -5.837 -9.160 -1.211 1.00 91.50 98 LYS A C 1
ATOM 753 O O . LYS A 1 98 ? -4.933 -8.645 -0.559 1.00 91.50 98 LYS A O 1
ATOM 758 N N . VAL A 1 99 ? -6.803 -9.876 -0.642 1.00 95.50 99 VAL A N 1
ATOM 759 C CA . VAL A 1 99 ? -6.742 -10.267 0.771 1.00 95.50 99 VAL A CA 1
ATOM 760 C C . VAL A 1 99 ? -5.467 -11.079 1.005 1.00 95.50 99 VAL A C 1
ATOM 762 O O . VAL A 1 99 ? -5.194 -12.022 0.266 1.00 95.50 99 VAL A O 1
ATOM 765 N N . GLY A 1 100 ? -4.708 -10.701 2.030 1.00 96.31 100 GLY A N 1
ATOM 766 C CA . GLY A 1 100 ? -3.400 -11.263 2.359 1.00 96.31 100 GLY A CA 1
ATOM 767 C C . GLY A 1 100 ? -2.210 -10.423 1.889 1.00 96.31 100 GLY A C 1
ATOM 768 O O . GLY A 1 100 ? -1.114 -10.627 2.406 1.00 96.31 100 GLY A O 1
ATOM 769 N N . ASP A 1 101 ? -2.401 -9.456 0.986 1.00 94.56 101 ASP A N 1
ATOM 770 C CA . ASP A 1 101 ? -1.296 -8.627 0.497 1.00 94.56 101 ASP A CA 1
ATOM 771 C C . ASP A 1 101 ? -0.746 -7.712 1.599 1.00 94.56 101 ASP A C 1
ATOM 773 O O . ASP A 1 101 ? -1.498 -7.075 2.349 1.00 94.56 101 ASP A O 1
ATOM 777 N N . ALA A 1 102 ? 0.584 -7.619 1.661 1.00 95.81 102 ALA A N 1
ATOM 778 C CA . ALA A 1 102 ? 1.301 -6.670 2.501 1.00 95.81 102 ALA A CA 1
ATOM 779 C C . ALA A 1 102 ? 1.402 -5.310 1.793 1.00 95.81 102 ALA A C 1
ATOM 781 O O . ALA A 1 102 ? 1.904 -5.208 0.668 1.00 95.81 102 ALA A O 1
ATOM 782 N N . VAL A 1 103 ? 0.916 -4.259 2.454 1.00 94.62 103 VAL A N 1
ATOM 783 C CA . VAL A 1 103 ? 0.776 -2.917 1.875 1.00 94.62 103 VAL A CA 1
ATOM 784 C C . VAL A 1 103 ? 1.174 -1.822 2.859 1.00 94.62 103 VAL A C 1
ATOM 786 O O . VAL A 1 103 ? 1.073 -1.983 4.074 1.00 94.62 103 VAL A O 1
ATOM 789 N N . TYR A 1 104 ? 1.558 -0.669 2.318 1.00 94.12 104 TYR A N 1
ATOM 790 C CA . TYR A 1 104 ? 1.601 0.587 3.053 1.00 94.12 104 TYR A CA 1
ATOM 791 C C . TYR A 1 104 ? 0.310 1.374 2.824 1.00 94.12 104 TYR A C 1
ATOM 793 O O . TYR A 1 104 ? -0.065 1.642 1.681 1.00 94.12 104 TYR A O 1
ATOM 801 N N . GLY A 1 105 ? -0.344 1.784 3.912 1.00 91.94 105 GLY A N 1
ATOM 802 C CA . GLY A 1 105 ? -1.319 2.871 3.901 1.00 91.94 105 GLY A CA 1
ATOM 803 C C . GLY A 1 105 ? -0.586 4.205 3.979 1.00 91.94 105 GLY A C 1
ATOM 804 O O . GLY A 1 105 ? 0.146 4.438 4.940 1.00 91.94 105 GLY A O 1
ATOM 805 N N . VAL A 1 106 ? -0.759 5.055 2.967 1.00 90.25 106 VAL A N 1
ATOM 806 C CA . VAL A 1 106 ? 0.065 6.253 2.762 1.00 90.25 106 VAL A CA 1
ATOM 807 C C . VAL A 1 106 ? -0.783 7.510 2.660 1.00 90.25 106 VAL A C 1
ATOM 809 O O . VAL A 1 106 ? -1.769 7.525 1.924 1.00 90.25 106 VAL A O 1
ATOM 812 N N . TRP A 1 107 ? -0.378 8.576 3.344 1.00 88.31 107 TRP A N 1
ATOM 813 C CA . TRP A 1 107 ? -0.983 9.904 3.213 1.00 88.31 107 TRP A CA 1
ATOM 814 C C . TRP A 1 107 ? 0.046 11.012 3.450 1.00 88.31 107 TRP A C 1
ATOM 816 O O . TRP A 1 107 ? 1.134 10.785 3.987 1.00 88.31 107 TRP A O 1
ATOM 826 N N . GLN A 1 108 ? -0.312 12.230 3.053 1.00 87.44 108 GLN A N 1
ATOM 827 C CA . GLN A 1 108 ? 0.474 13.421 3.356 1.00 87.44 108 GLN A CA 1
ATOM 828 C C . GLN A 1 108 ? 0.319 13.804 4.834 1.00 87.44 108 GLN A C 1
ATOM 830 O O . GLN A 1 108 ? -0.815 13.855 5.309 1.00 87.44 108 GLN A O 1
ATOM 835 N N . PRO A 1 109 ? 1.388 14.166 5.570 1.00 85.06 109 PRO A N 1
ATOM 836 C CA . PRO A 1 109 ? 1.286 14.495 6.997 1.00 85.06 109 PRO A CA 1
ATOM 837 C C . PRO A 1 109 ? 0.209 15.540 7.336 1.00 85.06 109 PRO A C 1
ATOM 839 O O . PRO A 1 109 ? -0.461 15.426 8.359 1.00 85.06 109 PRO A O 1
ATOM 842 N N . HIS A 1 110 ? 0.003 16.527 6.458 1.00 81.56 110 HIS A N 1
ATOM 843 C CA . HIS A 1 110 ? -0.978 17.602 6.639 1.00 81.56 110 HIS A CA 1
ATOM 844 C C . HIS A 1 110 ? -2.430 17.199 6.322 1.00 81.56 110 HIS A C 1
ATOM 846 O O . HIS A 1 110 ? -3.347 17.956 6.622 1.00 81.56 110 HIS A O 1
ATOM 852 N N . GLU A 1 111 ? -2.660 16.025 5.729 1.00 79.94 111 GLU A N 1
ATOM 853 C CA . GLU A 1 111 ? -4.002 15.501 5.432 1.00 79.94 111 GLU A CA 1
ATOM 854 C C . GLU A 1 111 ? -4.574 14.663 6.588 1.00 79.94 111 GLU A C 1
ATOM 856 O O . GLU A 1 111 ? -5.692 14.157 6.482 1.00 79.94 111 GLU A O 1
ATOM 861 N N . ALA A 1 112 ? -3.835 14.503 7.693 1.00 71.94 112 ALA A N 1
ATOM 862 C CA . ALA A 1 112 ? -4.296 13.810 8.889 1.00 71.94 112 ALA A CA 1
ATOM 863 C C . ALA A 1 112 ? -5.097 14.753 9.798 1.00 71.94 112 ALA A C 1
ATOM 865 O O . ALA A 1 112 ? -4.546 15.688 10.377 1.00 71.94 112 ALA A O 1
ATOM 866 N N . GLN A 1 113 ? -6.389 14.477 9.982 1.00 62.28 113 GLN A N 1
ATOM 867 C CA . GLN A 1 113 ? -7.188 15.156 11.001 1.00 62.28 113 GLN A CA 1
ATOM 868 C C . GLN A 1 113 ? -7.232 14.337 12.286 1.00 62.28 113 GLN A C 1
ATOM 870 O O . GLN A 1 113 ? -7.467 13.125 12.271 1.00 62.28 113 GLN A O 1
ATOM 875 N N . ILE A 1 114 ? -7.026 15.018 13.412 1.00 54.44 114 ILE A N 1
ATOM 876 C CA . ILE A 1 114 ? -7.202 14.453 14.745 1.00 54.44 114 ILE A CA 1
ATOM 877 C C . ILE A 1 114 ? -8.665 14.637 15.146 1.00 54.44 114 ILE A C 1
ATOM 879 O O . ILE A 1 114 ? -9.145 15.761 15.265 1.00 54.44 114 ILE A O 1
ATOM 883 N N . LEU A 1 115 ? -9.362 13.532 15.397 1.00 50.16 115 LEU A N 1
ATOM 884 C CA . LEU A 1 115 ? -10.666 13.530 16.044 1.00 50.16 115 LEU A CA 1
ATOM 885 C C . LEU A 1 115 ? -10.455 13.303 17.545 1.00 50.16 115 LEU A C 1
ATOM 887 O O . LEU A 1 115 ? -10.106 12.204 17.998 1.00 50.16 115 LEU A O 1
ATOM 891 N N . THR A 1 116 ? 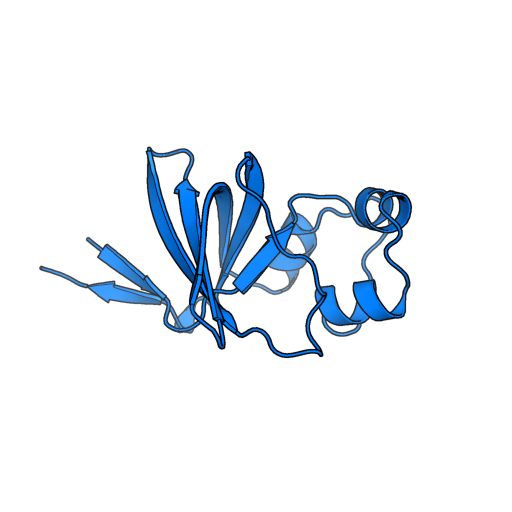-10.650 14.364 18.320 1.00 45.25 116 THR A N 1
ATOM 892 C CA . THR A 1 116 ? -10.860 14.288 19.767 1.00 45.25 116 THR A CA 1
ATOM 893 C C . THR A 1 116 ? -12.348 14.067 20.027 1.00 45.25 116 THR A C 1
ATOM 895 O O . THR A 1 116 ? -13.165 14.878 19.594 1.00 45.25 116 THR A O 1
ATOM 898 N N . SER A 1 117 ? -12.683 12.949 20.677 1.00 50.97 117 SER A N 1
ATOM 899 C CA . SER A 1 117 ? -14.018 12.658 21.221 1.00 50.97 117 SER A CA 1
ATOM 900 C C . SER A 1 117 ? -14.232 13.354 22.553 1.00 50.97 117 SER A C 1
ATOM 902 O O . SER A 1 117 ? -13.263 13.295 23.348 1.00 50.97 117 SER A O 1
#

pLDDT: mean 83.55, std 13.65, range [44.94, 97.56]

Foldseek 3Di:
DDKDFPAKDKDAFAFLLVCVVVVDDPLLQCLLLVRDRDDRRDTSVNSCVVVVKDWFKFFFQDWDDPPQWIWTWTQGPVRDIDIHIGGPPPRHPPPPDDGGTIIITIDHPVRMDDDDD

Solvent-accessible surface area (backbone atoms only — not comparable to full-atom values): 6788 Å² total; per-residue (Å²): 126,48,78,50,61,78,60,50,46,82,43,67,70,43,32,46,46,55,42,41,75,73,66,49,47,72,71,49,45,22,63,74,48,75,62,60,70,72,57,53,85,40,39,45,66,58,52,40,51,74,71,63,37,46,68,45,65,29,30,28,72,39,72,45,79,66,85,63,30,36,41,35,34,28,42,31,89,89,71,49,76,48,81,36,66,47,66,70,53,96,79,58,73,88,74,75,77,50,68,70,39,53,28,27,49,30,34,54,69,87,42,53,41,79,44,81,130